Protein AF-0000000068948545 (afdb_homodimer)

Structure (mmCIF, N/CA/C/O backbone):
data_AF-0000000068948545-model_v1
#
loop_
_entity.id
_entity.type
_entity.pdbx_description
1 polymer 'Cell division protein ZapA'
#
loop_
_atom_site.group_PDB
_atom_site.id
_atom_site.type_symbol
_atom_site.label_atom_id
_atom_site.label_alt_id
_atom_site.label_comp_id
_atom_site.label_asym_id
_atom_site.label_entity_id
_atom_site.label_seq_id
_atom_site.pdbx_PDB_ins_code
_atom_site.Cartn_x
_atom_site.Cartn_y
_atom_site.Cartn_z
_atom_site.occupancy
_atom_site.B_iso_or_equiv
_atom_site.auth_seq_id
_atom_site.auth_comp_id
_atom_site.auth_asym_id
_atom_site.auth_atom_id
_atom_site.pdbx_PDB_model_num
ATOM 1 N N . MET A 1 1 ? -6.16 14.695 -2.863 1 94.06 1 MET A N 1
ATOM 2 C CA . MET A 1 1 ? -4.797 14.172 -2.902 1 94.06 1 MET A CA 1
ATOM 3 C C . MET A 1 1 ? -4.777 12.688 -2.531 1 94.06 1 MET A C 1
ATOM 5 O O . MET A 1 1 ? -5.562 12.242 -1.694 1 94.06 1 MET A O 1
ATOM 9 N N . HIS A 1 2 ? -3.918 11.938 -3.307 1 97.81 2 HIS A N 1
ATOM 10 C CA . HIS A 1 2 ? -3.898 10.492 -3.098 1 97.81 2 HIS A CA 1
ATOM 11 C C . HIS A 1 2 ? -2.488 10 -2.785 1 97.81 2 HIS A C 1
ATOM 13 O O . HIS A 1 2 ? -1.508 10.555 -3.283 1 97.81 2 HIS A O 1
ATOM 19 N N . LEU A 1 3 ? -2.416 9.109 -1.849 1 98.38 3 LEU A N 1
ATOM 20 C CA . LEU A 1 3 ? -1.225 8.281 -1.712 1 98.38 3 LEU A CA 1
ATOM 21 C C . LEU A 1 3 ? -1.315 7.047 -2.605 1 98.38 3 LEU A C 1
ATOM 23 O O . LEU A 1 3 ? -2.242 6.246 -2.473 1 98.38 3 LEU A O 1
ATOM 27 N N . ILE A 1 4 ? -0.363 6.934 -3.52 1 98.06 4 ILE A N 1
ATOM 28 C CA . ILE A 1 4 ? -0.317 5.797 -4.434 1 98.06 4 ILE A CA 1
ATOM 29 C C . ILE A 1 4 ? 0.877 4.91 -4.094 1 98.06 4 ILE A C 1
ATOM 31 O O . ILE A 1 4 ? 2 5.398 -3.941 1 98.06 4 ILE A O 1
ATOM 35 N N . VAL A 1 5 ? 0.568 3.709 -3.912 1 98.5 5 VAL A N 1
ATOM 36 C CA . VAL A 1 5 ? 1.624 2.703 -3.846 1 98.5 5 VAL A CA 1
ATOM 37 C C . VAL A 1 5 ? 1.609 1.853 -5.113 1 98.5 5 VAL A C 1
ATOM 39 O O . VAL A 1 5 ? 0.557 1.357 -5.523 1 98.5 5 VAL A O 1
ATOM 42 N N . ASP A 1 6 ? 2.783 1.779 -5.738 1 97.75 6 ASP A N 1
ATOM 43 C CA . ASP A 1 6 ? 2.979 1.005 -6.961 1 97.75 6 ASP A CA 1
ATOM 44 C C . ASP A 1 6 ? 3.998 -0.111 -6.746 1 97.75 6 ASP A C 1
ATOM 46 O O . ASP A 1 6 ? 5.164 0.155 -6.441 1 97.75 6 ASP A O 1
ATOM 50 N N . ILE A 1 7 ? 3.586 -1.349 -6.891 1 98.25 7 ILE A N 1
ATOM 51 C CA . ILE A 1 7 ? 4.473 -2.5 -6.781 1 98.25 7 ILE A CA 1
ATOM 52 C C . ILE A 1 7 ? 4.512 -3.25 -8.109 1 98.25 7 ILE A C 1
ATOM 54 O O . ILE A 1 7 ? 3.486 -3.758 -8.578 1 98.25 7 ILE A O 1
ATOM 58 N N . ASP A 1 8 ? 5.648 -3.305 -8.688 1 97.44 8 ASP A N 1
ATOM 59 C CA . ASP A 1 8 ? 5.848 -4.176 -9.844 1 97.44 8 ASP A CA 1
ATOM 60 C C . ASP A 1 8 ? 5.836 -5.648 -9.43 1 97.44 8 ASP A C 1
ATOM 62 O O . ASP A 1 8 ? 6.773 -6.121 -8.781 1 97.44 8 ASP A O 1
ATOM 66 N N . ILE A 1 9 ? 4.812 -6.355 -9.836 1 97.19 9 ILE A N 1
ATOM 67 C CA . ILE A 1 9 ? 4.699 -7.73 -9.367 1 97.19 9 ILE A CA 1
ATOM 68 C C . ILE A 1 9 ? 5.023 -8.695 -10.508 1 97.19 9 ILE A C 1
ATOM 70 O O . ILE A 1 9 ? 4.617 -9.859 -10.484 1 97.19 9 ILE A O 1
ATOM 74 N N . GLY A 1 10 ? 5.742 -8.203 -11.461 1 94.81 10 GLY A N 1
ATOM 75 C CA . GLY A 1 10 ? 6.117 -9.023 -12.602 1 94.81 10 GLY A CA 1
ATOM 76 C C . GLY A 1 10 ? 7.352 -9.867 -12.344 1 94.81 10 GLY A C 1
ATOM 77 O O . GLY A 1 10 ? 7.648 -10.781 -13.109 1 94.81 10 GLY A O 1
ATOM 78 N N . GLY A 1 11 ? 8.086 -9.562 -11.297 1 94 11 GLY A N 1
ATOM 79 C CA . GLY A 1 11 ? 9.32 -10.266 -11 1 94 11 GLY A CA 1
ATOM 80 C C . GLY A 1 11 ? 9.102 -11.641 -10.398 1 94 11 GLY A C 1
ATOM 81 O O . GLY A 1 11 ? 7.996 -11.953 -9.961 1 94 11 GLY A O 1
ATOM 82 N N . PRO A 1 12 ? 10.125 -12.391 -10.359 1 94.81 12 PRO A N 1
ATOM 83 C CA . PRO A 1 12 ? 10.008 -13.789 -9.945 1 94.81 12 PRO A CA 1
ATOM 84 C C . PRO A 1 12 ? 9.57 -13.945 -8.492 1 94.81 12 PRO A C 1
ATOM 86 O O . PRO A 1 12 ? 8.945 -14.945 -8.133 1 94.81 12 PRO A O 1
ATOM 89 N N . THR A 1 13 ? 9.852 -12.938 -7.668 1 95.5 13 THR A N 1
ATOM 90 C CA . THR A 1 13 ? 9.539 -13.031 -6.246 1 95.5 13 THR A CA 1
ATOM 91 C C . THR A 1 13 ? 8.031 -12.961 -6.016 1 95.5 13 THR A C 1
ATOM 93 O O . THR A 1 13 ? 7.547 -13.328 -4.941 1 95.5 13 THR A O 1
ATOM 96 N N . PHE A 1 14 ? 7.32 -12.594 -6.988 1 97 14 PHE A N 1
ATOM 97 C CA . PHE A 1 14 ? 5.883 -12.391 -6.84 1 97 14 PHE A CA 1
ATOM 98 C C . PHE A 1 14 ? 5.102 -13.477 -7.566 1 97 14 PHE A C 1
ATOM 100 O O . PHE A 1 14 ? 3.889 -13.367 -7.742 1 97 14 PHE A O 1
ATOM 107 N N . GLN A 1 15 ? 5.844 -14.445 -7.9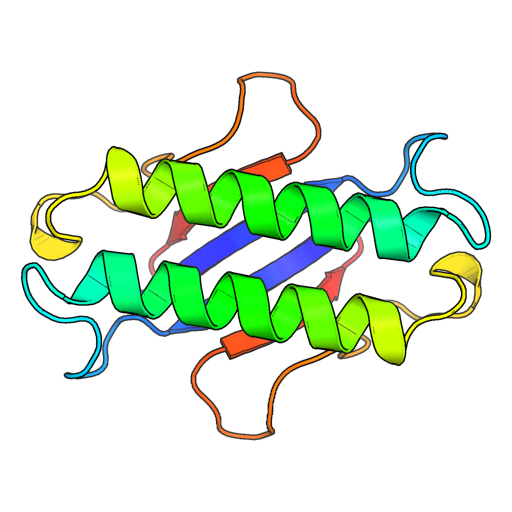88 1 95.19 15 GLN A N 1
ATOM 108 C CA . GLN A 1 15 ? 5.207 -15.523 -8.742 1 95.19 15 GLN A CA 1
ATOM 109 C C . GLN A 1 15 ? 4.648 -16.594 -7.805 1 95.19 15 GLN A C 1
ATOM 111 O O . GLN A 1 15 ? 5.141 -16.766 -6.691 1 95.19 15 GLN A O 1
ATOM 116 N N . GLY A 1 16 ? 3.602 -17.234 -8.234 1 94.94 16 GLY A N 1
ATOM 117 C CA . GLY A 1 16 ? 3.018 -18.344 -7.512 1 94.94 16 GLY A CA 1
ATOM 118 C C . GLY A 1 16 ? 2.328 -17.922 -6.227 1 94.94 16 GLY A C 1
ATOM 119 O O . GLY A 1 16 ? 1.84 -16.797 -6.117 1 94.94 16 GLY A O 1
ATOM 120 N N . THR A 1 17 ? 2.25 -18.828 -5.238 1 93.62 17 THR A N 1
ATOM 121 C CA . THR A 1 17 ? 1.497 -18.625 -4.004 1 93.62 17 THR A CA 1
ATOM 122 C C . THR A 1 17 ? 2.266 -17.719 -3.041 1 93.62 17 THR A C 1
ATOM 124 O O . THR A 1 17 ? 1.697 -17.203 -2.08 1 93.62 17 THR A O 1
ATOM 127 N N . ALA A 1 18 ? 3.502 -17.516 -3.336 1 95.94 18 ALA A N 1
ATOM 128 C CA . ALA A 1 18 ? 4.297 -16.641 -2.479 1 95.94 18 ALA A CA 1
ATOM 129 C C . ALA A 1 18 ? 4.094 -15.172 -2.85 1 95.94 18 ALA A C 1
ATOM 131 O O . ALA A 1 18 ? 4.434 -14.281 -2.074 1 95.94 18 ALA A O 1
ATOM 132 N N . GLY A 1 19 ? 3.525 -14.914 -4.035 1 97.25 19 GLY A N 1
ATOM 133 C CA . GLY A 1 19 ? 3.418 -13.57 -4.59 1 97.25 19 GLY A CA 1
ATOM 134 C C . GLY A 1 19 ? 2.631 -12.625 -3.707 1 97.25 19 GLY A C 1
ATOM 135 O O . GLY A 1 19 ? 3.148 -11.586 -3.281 1 97.25 19 GLY A O 1
ATOM 136 N N . PRO A 1 20 ? 1.47 -13.078 -3.352 1 98 20 PRO A N 1
ATOM 137 C CA . PRO A 1 20 ? 0.654 -12.188 -2.525 1 98 20 PRO A CA 1
ATOM 138 C C . PRO A 1 20 ? 1.282 -11.906 -1.161 1 98 20 PRO A C 1
ATOM 140 O O . PRO A 1 20 ? 1.208 -10.781 -0.662 1 98 20 PRO A O 1
ATOM 143 N N . ALA A 1 21 ? 1.894 -12.914 -0.57 1 98.12 21 ALA A N 1
ATOM 144 C CA . ALA A 1 21 ? 2.568 -12.703 0.709 1 98.12 21 ALA A CA 1
ATOM 145 C C . ALA A 1 21 ? 3.723 -11.719 0.566 1 98.12 21 ALA A C 1
ATOM 147 O O . ALA A 1 21 ? 3.926 -10.859 1.432 1 98.12 21 ALA A O 1
ATOM 148 N N . GLU A 1 22 ? 4.441 -11.836 -0.481 1 98.25 22 GLU A N 1
ATOM 149 C CA . GLU A 1 22 ? 5.535 -10.906 -0.752 1 98.25 22 GLU A CA 1
ATOM 150 C C . GLU A 1 22 ? 5.02 -9.492 -0.967 1 98.25 22 GLU A C 1
ATOM 152 O O . GLU A 1 22 ? 5.57 -8.531 -0.417 1 98.25 22 GLU A O 1
ATOM 157 N N . ALA A 1 23 ? 3.98 -9.359 -1.725 1 98.38 23 ALA A N 1
ATOM 158 C CA . ALA A 1 23 ? 3.387 -8.047 -1.954 1 98.38 23 ALA A CA 1
ATOM 159 C C . ALA A 1 23 ? 2.916 -7.426 -0.644 1 98.38 23 ALA A C 1
ATOM 161 O O . ALA A 1 23 ? 3.131 -6.234 -0.404 1 98.38 23 ALA A O 1
ATOM 162 N N . ALA A 1 24 ? 2.322 -8.211 0.195 1 98.56 24 ALA A N 1
ATOM 163 C CA . ALA A 1 24 ? 1.869 -7.734 1.499 1 98.56 24 ALA A CA 1
ATOM 164 C C . ALA A 1 24 ? 3.045 -7.25 2.344 1 98.56 24 ALA A C 1
ATOM 166 O O . ALA A 1 24 ? 2.957 -6.211 3.006 1 98.56 24 ALA A O 1
ATOM 167 N N . GLN A 1 25 ? 4.102 -8.031 2.26 1 98.44 25 GLN A N 1
ATOM 168 C CA . GLN A 1 25 ? 5.293 -7.641 3.004 1 98.44 25 GLN A CA 1
ATOM 169 C C . GLN A 1 25 ? 5.836 -6.305 2.506 1 98.44 25 GLN A C 1
ATOM 171 O O . GLN A 1 25 ? 6.234 -5.453 3.305 1 98.44 25 GLN A O 1
ATOM 176 N N . GLN A 1 26 ? 5.836 -6.059 1.196 1 98.31 26 GLN A N 1
ATOM 177 C CA . GLN A 1 26 ? 6.266 -4.777 0.641 1 98.31 26 GLN A CA 1
ATOM 178 C C . GLN A 1 26 ? 5.375 -3.639 1.132 1 98.31 26 GLN A C 1
ATOM 180 O O . GLN A 1 26 ? 5.867 -2.57 1.495 1 98.31 26 GLN A O 1
ATOM 185 N N . LEU A 1 27 ? 4.078 -3.869 1.174 1 98.62 27 LEU A N 1
ATOM 186 C CA . LEU A 1 27 ? 3.141 -2.857 1.647 1 98.62 27 LEU A CA 1
ATOM 187 C C . LEU A 1 27 ? 3.42 -2.498 3.104 1 98.62 27 LEU A C 1
ATOM 189 O O . LEU A 1 27 ? 3.416 -1.319 3.467 1 98.62 27 LEU A O 1
ATOM 193 N N . ARG A 1 28 ? 3.719 -3.477 3.934 1 98.75 28 ARG A N 1
ATOM 194 C CA . ARG A 1 28 ? 3.988 -3.232 5.348 1 98.75 28 ARG A CA 1
ATOM 195 C C . ARG A 1 28 ? 5.293 -2.467 5.531 1 98.75 28 ARG A C 1
ATOM 197 O O . ARG A 1 28 ? 5.395 -1.602 6.406 1 98.75 28 ARG A O 1
ATOM 204 N N . GLU A 1 29 ? 6.23 -2.783 4.699 1 98.56 29 GLU A N 1
ATOM 205 C CA . GLU A 1 29 ? 7.5 -2.07 4.77 1 98.56 29 GLU A CA 1
ATOM 206 C C . GLU A 1 29 ? 7.34 -0.61 4.355 1 98.56 29 GLU A C 1
ATOM 208 O O . GLU A 1 29 ? 7.863 0.289 5.02 1 98.56 29 GLU A O 1
ATOM 213 N N . LEU A 1 30 ? 6.621 -0.367 3.262 1 98.62 30 LEU A N 1
ATOM 214 C CA . LEU A 1 30 ? 6.371 1.003 2.824 1 98.62 30 LEU A CA 1
ATOM 215 C C . LEU A 1 30 ? 5.566 1.77 3.869 1 98.62 30 LEU A C 1
ATOM 217 O O . LEU A 1 30 ? 5.82 2.953 4.105 1 98.62 30 LEU A O 1
ATOM 221 N N . ALA A 1 31 ? 4.621 1.079 4.512 1 98.69 31 ALA A N 1
ATOM 222 C CA . ALA A 1 31 ? 3.844 1.687 5.586 1 98.69 31 ALA A CA 1
ATOM 223 C C . ALA A 1 31 ? 4.75 2.17 6.715 1 98.69 31 ALA A C 1
ATOM 225 O O . ALA A 1 31 ? 4.625 3.307 7.176 1 98.69 31 ALA A O 1
ATOM 226 N N . SER A 1 32 ? 5.625 1.312 7.09 1 98.69 32 SER A N 1
ATOM 227 C CA . SER A 1 32 ? 6.535 1.646 8.18 1 98.69 32 SER A CA 1
ATOM 228 C C . SER A 1 32 ? 7.441 2.814 7.809 1 98.69 32 SER A C 1
ATOM 230 O O . SER A 1 32 ? 7.711 3.686 8.641 1 98.69 32 SER A O 1
ATOM 232 N N . GLU A 1 33 ? 7.906 2.832 6.602 1 98.62 33 GLU A N 1
ATOM 233 C CA . GLU A 1 33 ? 8.773 3.91 6.137 1 98.62 33 GLU A CA 1
ATOM 234 C C . GLU A 1 33 ? 8.031 5.246 6.113 1 98.62 33 GLU A C 1
ATOM 236 O O . GLU A 1 33 ? 8.57 6.27 6.539 1 98.62 33 GLU A O 1
ATOM 241 N N . ILE A 1 34 ? 6.844 5.238 5.652 1 98.38 34 ILE A N 1
ATOM 242 C CA . ILE A 1 34 ? 6.043 6.453 5.59 1 98.38 34 ILE A CA 1
ATOM 243 C C . ILE A 1 34 ? 5.828 7.004 7 1 98.38 34 ILE A C 1
ATOM 245 O O . ILE A 1 34 ? 6.012 8.195 7.242 1 98.38 34 ILE A O 1
ATOM 249 N N . GLU A 1 35 ? 5.465 6.141 7.863 1 97.56 35 GLU A N 1
ATOM 250 C CA . GLU A 1 35 ? 5.211 6.539 9.242 1 97.56 35 GLU A CA 1
ATOM 251 C C . GLU A 1 35 ? 6.457 7.145 9.883 1 97.56 35 GLU A C 1
ATOM 253 O O . GLU A 1 35 ? 6.363 8.062 10.695 1 97.56 35 GLU A O 1
ATOM 258 N N . ARG A 1 36 ? 7.551 6.652 9.508 1 97.25 36 ARG A N 1
ATOM 259 C CA . ARG A 1 36 ? 8.805 7.098 10.102 1 97.25 36 ARG A CA 1
ATOM 260 C C . ARG A 1 36 ? 9.281 8.398 9.469 1 97.25 36 ARG A C 1
ATOM 262 O O . ARG A 1 36 ? 9.844 9.258 10.148 1 97.25 36 ARG A O 1
ATOM 269 N N . LYS A 1 37 ? 9.039 8.578 8.211 1 97.25 37 LYS A N 1
ATOM 270 C CA . LYS A 1 37 ? 9.703 9.641 7.449 1 97.25 37 LYS A CA 1
ATOM 271 C C . LYS A 1 37 ? 8.781 10.844 7.277 1 97.25 37 LYS A C 1
ATOM 273 O O . LYS A 1 37 ? 9.258 11.977 7.129 1 97.25 37 LYS A O 1
ATOM 278 N N . VAL A 1 38 ? 7.48 10.555 7.168 1 97.69 38 VAL A N 1
ATOM 279 C CA . VAL A 1 38 ? 6.551 11.625 6.82 1 97.69 38 VAL A CA 1
ATOM 280 C C . VAL A 1 38 ? 5.902 12.18 8.086 1 97.69 38 VAL A C 1
ATOM 282 O O . VAL A 1 38 ? 5.25 11.445 8.828 1 97.69 38 VAL A O 1
ATOM 285 N N . VAL A 1 39 ? 5.996 13.391 8.312 1 96.31 39 VAL A N 1
ATOM 286 C CA . VAL A 1 39 ? 5.453 14.016 9.516 1 96.31 39 VAL A CA 1
ATOM 287 C C . VAL A 1 39 ? 4.023 14.477 9.258 1 96.31 39 VAL A C 1
ATOM 289 O O . VAL A 1 39 ? 3.148 14.32 10.109 1 96.31 39 VAL A O 1
ATOM 292 N N . ASP A 1 40 ? 3.807 15.062 8.086 1 97.06 40 ASP A N 1
ATOM 293 C CA . ASP A 1 40 ? 2.543 15.656 7.648 1 97.06 40 ASP A CA 1
ATOM 294 C C . ASP A 1 40 ? 2.455 15.695 6.125 1 97.06 40 ASP A C 1
ATOM 296 O O . ASP A 1 40 ? 3.389 16.141 5.457 1 97.06 40 ASP A O 1
ATOM 300 N N . PHE A 1 41 ? 1.336 15.297 5.594 1 97 41 PHE A N 1
ATOM 301 C CA . PHE A 1 41 ? 1.236 15.273 4.137 1 97 41 PHE A CA 1
ATOM 302 C C . PHE A 1 41 ? 1.174 16.688 3.578 1 97 41 PHE A C 1
ATOM 304 O O . PHE A 1 41 ? 1.532 16.922 2.422 1 97 41 PHE A O 1
ATOM 311 N N . SER A 1 42 ? 0.658 17.562 4.402 1 95.06 42 SER A N 1
ATOM 312 C CA . SER A 1 42 ? 0.443 18.922 3.934 1 95.06 42 SER A CA 1
ATOM 313 C C . SER A 1 42 ? 1.761 19.594 3.562 1 95.06 42 SER A C 1
ATOM 315 O O . SER A 1 42 ? 1.771 20.609 2.855 1 95.06 42 SER A O 1
ATOM 317 N N . VAL A 1 43 ? 2.887 19.109 3.973 1 95.19 43 VAL A N 1
ATOM 318 C CA . VAL A 1 43 ? 4.176 19.719 3.682 1 95.19 43 VAL A CA 1
ATOM 319 C C . VAL A 1 43 ? 4.852 18.984 2.523 1 95.19 43 VAL A C 1
ATOM 321 O O . VAL A 1 43 ? 6.012 19.25 2.201 1 95.19 43 VAL A O 1
ATOM 324 N N . CYS A 1 44 ? 4.234 18.016 1.986 1 95.56 44 CYS A N 1
ATOM 325 C CA . CYS A 1 44 ? 4.75 17.25 0.853 1 95.56 44 CYS A CA 1
ATOM 326 C C . CYS A 1 44 ? 4.207 17.797 -0.462 1 95.56 44 CYS A C 1
ATOM 328 O O . CYS A 1 44 ? 3.189 18.484 -0.478 1 95.56 44 CYS A O 1
ATOM 330 N N . ARG A 1 45 ? 4.875 17.531 -1.522 1 94 45 ARG A N 1
ATOM 331 C CA . ARG A 1 45 ? 4.469 18.031 -2.832 1 94 45 ARG A CA 1
ATOM 332 C C . ARG A 1 45 ? 3.889 16.906 -3.691 1 94 45 ARG A C 1
ATOM 334 O O . ARG A 1 45 ? 4.195 15.734 -3.48 1 94 45 ARG A O 1
ATOM 341 N N . GLU A 1 46 ? 3.102 17.234 -4.676 1 92.75 46 GLU A N 1
ATOM 342 C CA . GLU A 1 46 ? 2.611 16.281 -5.668 1 92.75 46 GLU A CA 1
ATOM 343 C C . GLU A 1 46 ? 3.766 15.57 -6.367 1 92.75 46 GLU A C 1
ATOM 345 O O . GLU A 1 46 ? 4.762 16.203 -6.727 1 92.75 46 GLU A O 1
ATOM 350 N N . GLY A 1 47 ? 3.568 14.344 -6.594 1 94.62 47 GLY A N 1
ATOM 351 C CA . GLY A 1 47 ? 4.598 13.578 -7.277 1 94.62 47 GLY A CA 1
ATOM 352 C C . GLY A 1 47 ? 5.75 13.188 -6.375 1 94.62 47 GLY A C 1
ATOM 353 O O . GLY A 1 47 ? 6.633 12.43 -6.781 1 94.62 47 GLY A O 1
ATOM 354 N N . GLN A 1 48 ? 5.742 13.656 -5.152 1 96.06 48 GLN A N 1
ATOM 355 C CA . GLN A 1 48 ? 6.84 13.383 -4.23 1 96.06 48 GLN A CA 1
ATOM 356 C C . GLN A 1 48 ? 6.863 11.906 -3.828 1 96.06 48 GLN A C 1
ATOM 358 O O . GLN A 1 48 ? 5.836 11.352 -3.438 1 96.06 48 GLN A O 1
ATOM 363 N N . ARG A 1 49 ? 8.016 11.312 -3.949 1 96.69 49 ARG A N 1
ATOM 364 C CA . ARG A 1 49 ? 8.219 9.969 -3.418 1 96.69 49 ARG A CA 1
ATOM 365 C C . ARG A 1 49 ? 8.383 10 -1.902 1 96.69 49 ARG A C 1
ATOM 367 O O . ARG A 1 49 ? 9.211 10.75 -1.376 1 96.69 49 ARG A O 1
ATOM 374 N N . LEU A 1 50 ? 7.637 9.188 -1.27 1 97.88 50 LEU A N 1
ATOM 375 C CA . LEU A 1 50 ? 7.625 9.188 0.189 1 97.88 50 LEU A CA 1
ATOM 376 C C . LEU A 1 50 ? 8.359 7.969 0.74 1 97.88 50 LEU A C 1
ATOM 378 O O . LEU A 1 50 ? 8.867 8 1.864 1 97.88 50 LEU A O 1
ATOM 382 N N . ALA A 1 51 ? 8.297 6.875 -0.001 1 97.81 51 ALA A N 1
ATOM 383 C CA . ALA A 1 51 ? 8.891 5.621 0.451 1 97.81 51 ALA A CA 1
ATOM 384 C C . ALA A 1 51 ? 9.281 4.738 -0.733 1 97.81 51 ALA A C 1
ATOM 386 O O . ALA A 1 51 ? 8.805 4.945 -1.851 1 97.81 51 ALA A O 1
ATOM 387 N N . GLY A 1 52 ? 10.109 3.764 -0.416 1 97.5 52 GLY A N 1
ATOM 388 C CA . GLY A 1 52 ? 10.602 2.848 -1.432 1 97.5 52 GLY A CA 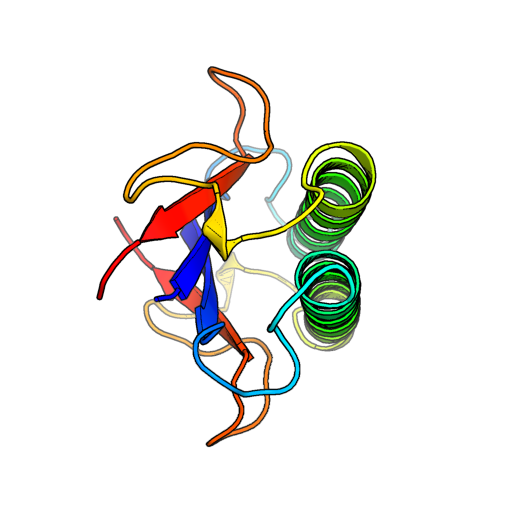1
ATOM 389 C C . GLY A 1 52 ? 11.984 3.211 -1.936 1 97.5 52 GLY A C 1
ATOM 390 O O . GLY A 1 52 ? 12.406 4.363 -1.828 1 97.5 52 GLY A O 1
ATOM 391 N N . THR A 1 53 ? 12.664 2.197 -2.348 1 90.19 53 THR A N 1
ATOM 392 C CA . THR A 1 53 ? 14.023 2.391 -2.838 1 90.19 53 THR A CA 1
ATOM 393 C C . THR A 1 53 ? 14.023 2.645 -4.344 1 90.19 53 THR A C 1
ATOM 395 O O . THR A 1 53 ? 13.234 2.051 -5.078 1 90.19 53 THR A O 1
ATOM 398 N N . ASP A 1 54 ? 14.938 3.564 -4.734 1 86.69 54 ASP A N 1
ATOM 399 C CA . ASP A 1 54 ? 15.125 3.822 -6.156 1 86.69 54 ASP A CA 1
ATOM 400 C C . ASP A 1 54 ? 15.508 2.545 -6.898 1 86.69 54 ASP A C 1
ATOM 402 O O . ASP A 1 54 ? 16.422 1.827 -6.48 1 86.69 54 ASP A O 1
ATOM 406 N N . GLY A 1 55 ? 14.773 2.213 -7.902 1 85.88 55 GLY A N 1
ATOM 407 C CA . GLY A 1 55 ? 15.078 1.013 -8.664 1 85.88 55 GLY A CA 1
ATOM 408 C C . GLY A 1 55 ? 14.469 -0.241 -8.07 1 85.88 55 GLY A C 1
ATOM 409 O O . GLY A 1 55 ? 14.672 -1.343 -8.586 1 85.88 55 GLY A O 1
ATOM 410 N N . GLY A 1 56 ? 13.867 -0.06 -6.98 1 90.88 56 GLY A N 1
ATOM 411 C CA . GLY A 1 56 ? 13.172 -1.198 -6.395 1 90.88 56 GLY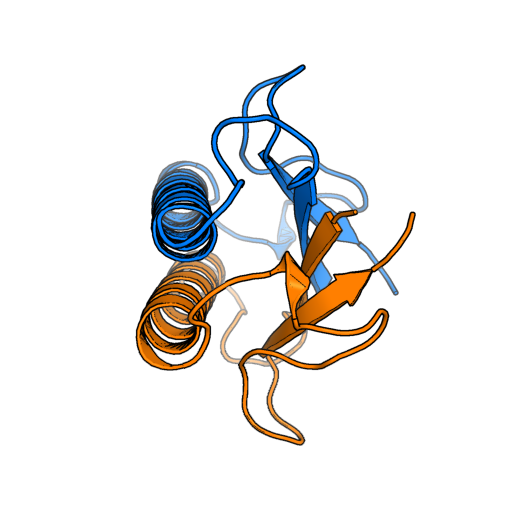 A CA 1
ATOM 412 C C . GLY A 1 56 ? 11.836 -1.482 -7.047 1 90.88 56 GLY A C 1
ATOM 413 O O . GLY A 1 56 ? 11.469 -0.829 -8.023 1 90.88 56 GLY A O 1
ATOM 414 N N . CYS A 1 57 ? 11.164 -2.518 -6.547 1 95.31 57 CYS A N 1
ATOM 415 C CA . CYS A 1 57 ? 9.914 -2.939 -7.176 1 95.31 57 CYS A CA 1
ATOM 416 C C . CYS A 1 57 ? 8.719 -2.229 -6.551 1 95.31 57 CYS A C 1
ATOM 418 O O . CYS A 1 57 ? 7.594 -2.357 -7.031 1 95.31 57 CYS A O 1
ATOM 420 N N . ALA A 1 58 ? 8.914 -1.488 -5.469 1 97.94 58 ALA A N 1
ATOM 421 C CA . ALA A 1 58 ? 7.793 -0.891 -4.742 1 97.94 58 ALA A CA 1
ATOM 422 C C . ALA A 1 58 ? 8.109 0.549 -4.344 1 97.94 58 ALA A C 1
ATOM 424 O O . ALA A 1 58 ? 9.133 0.817 -3.715 1 97.94 58 ALA A O 1
ATOM 425 N N . ILE A 1 59 ? 7.184 1.437 -4.711 1 98.06 59 ILE A N 1
ATOM 426 C CA . ILE A 1 59 ? 7.355 2.834 -4.328 1 98.06 59 ILE A CA 1
ATOM 427 C C . ILE A 1 59 ? 6.016 3.408 -3.865 1 98.06 59 ILE A C 1
ATOM 429 O O . ILE A 1 59 ? 4.957 2.879 -4.207 1 98.06 59 ILE A O 1
ATOM 433 N N . ALA A 1 60 ? 6.09 4.438 -3.035 1 98.44 60 ALA A N 1
ATOM 434 C CA . ALA A 1 60 ? 4.934 5.215 -2.592 1 98.44 60 ALA A CA 1
ATOM 435 C C . ALA A 1 60 ? 5.121 6.695 -2.895 1 98.44 60 ALA A C 1
ATOM 437 O O . ALA A 1 60 ? 6.184 7.262 -2.623 1 98.44 60 ALA A O 1
ATOM 438 N N . TYR A 1 61 ? 4.125 7.273 -3.494 1 97.81 61 TYR A N 1
ATOM 439 C CA . TYR A 1 61 ? 4.23 8.688 -3.836 1 97.81 61 TYR A CA 1
ATOM 440 C C . TYR A 1 61 ? 2.865 9.367 -3.781 1 97.81 61 TYR A C 1
ATOM 442 O O . TYR A 1 61 ? 1.833 8.688 -3.754 1 97.81 61 TYR A O 1
ATOM 450 N N . LEU A 1 62 ? 2.904 10.695 -3.656 1 98 62 LEU A N 1
ATOM 451 C CA . LEU A 1 62 ? 1.666 11.469 -3.652 1 98 62 LEU A CA 1
ATOM 452 C C . LEU A 1 62 ? 1.255 11.844 -5.07 1 98 62 LEU A C 1
ATOM 454 O O . LEU A 1 62 ? 2.105 12.164 -5.902 1 98 62 LEU A O 1
ATOM 458 N N . ALA A 1 63 ? -0.047 11.789 -5.293 1 96.56 63 ALA A N 1
ATOM 459 C CA . ALA A 1 63 ? -0.582 12.18 -6.598 1 96.56 63 ALA A CA 1
ATOM 460 C C . ALA A 1 63 ? -1.907 12.922 -6.445 1 96.56 63 ALA A C 1
ATOM 462 O O . ALA A 1 63 ? -2.729 12.57 -5.594 1 96.56 63 ALA A O 1
ATOM 463 N N . ASP A 1 64 ? -2.072 13.953 -7.266 1 90.75 64 ASP A N 1
ATOM 464 C CA . ASP A 1 64 ? -3.371 14.609 -7.383 1 90.75 64 ASP A CA 1
ATOM 465 C C . ASP A 1 64 ? -4.191 14.008 -8.516 1 90.75 64 ASP A C 1
ATOM 467 O O . ASP A 1 64 ? -3.898 14.234 -9.695 1 90.75 64 ASP A O 1
ATOM 471 N N . LEU A 1 65 ? -4.941 13.016 -8.188 1 75.88 65 LEU A N 1
ATOM 472 C CA . LEU A 1 65 ? -5.723 12.375 -9.242 1 75.88 65 LEU A CA 1
ATOM 473 C C . LEU A 1 65 ? -7.078 13.047 -9.398 1 75.88 65 LEU A C 1
ATOM 475 O O . LEU A 1 65 ? -7.598 13.641 -8.445 1 75.88 65 LEU A O 1
ATOM 479 N N . MET B 1 1 ? 2.984 -6.348 -14.773 1 94.25 1 MET B N 1
ATOM 480 C CA . MET B 1 1 ? 1.775 -6.199 -13.969 1 94.25 1 MET B CA 1
ATOM 481 C C . MET B 1 1 ? 2.088 -5.535 -12.633 1 94.25 1 MET B C 1
ATOM 483 O O . MET B 1 1 ? 3.154 -5.754 -12.062 1 94.25 1 MET B O 1
ATOM 487 N N . HIS B 1 2 ? 1.151 -4.605 -12.234 1 97.81 2 HIS B N 1
ATOM 488 C CA . HIS B 1 2 ? 1.414 -3.836 -11.023 1 97.81 2 HIS B CA 1
ATOM 489 C C . HIS B 1 2 ? 0.269 -3.969 -10.031 1 97.81 2 HIS B C 1
ATOM 491 O O . HIS B 1 2 ? -0.892 -4.102 -10.422 1 97.81 2 HIS B O 1
ATOM 497 N N . LEU B 1 3 ? 0.628 -4.105 -8.797 1 98.38 3 LEU B N 1
ATOM 498 C CA . LEU B 1 3 ? -0.319 -3.861 -7.715 1 98.38 3 LEU B CA 1
ATOM 499 C C . LEU B 1 3 ? -0.329 -2.389 -7.324 1 98.38 3 LEU B C 1
ATOM 501 O O . LEU B 1 3 ? 0.704 -1.838 -6.934 1 98.38 3 LEU B O 1
ATOM 505 N N . ILE B 1 4 ? -1.493 -1.771 -7.457 1 98.06 4 ILE B N 1
ATOM 506 C CA . ILE B 1 4 ? -1.652 -0.364 -7.109 1 98.06 4 ILE B CA 1
ATOM 507 C C . ILE B 1 4 ? -2.52 -0.238 -5.859 1 98.06 4 ILE B C 1
ATOM 509 O O . ILE B 1 4 ? -3.592 -0.841 -5.773 1 98.06 4 ILE B O 1
ATOM 513 N N . VAL B 1 5 ? -1.989 0.445 -4.949 1 98.5 5 VAL B N 1
ATOM 514 C CA . VAL B 1 5 ? -2.799 0.877 -3.812 1 98.5 5 VAL B CA 1
ATOM 515 C C . VAL B 1 5 ? -3.059 2.379 -3.906 1 98.5 5 VAL B C 1
ATOM 517 O O . VAL B 1 5 ? -2.129 3.166 -4.102 1 98.5 5 VAL B O 1
ATOM 520 N N . ASP B 1 6 ? -4.359 2.721 -3.836 1 97.75 6 ASP B N 1
ATOM 521 C CA . ASP B 1 6 ? -4.816 4.105 -3.902 1 97.75 6 ASP B CA 1
ATOM 522 C C . ASP B 1 6 ? -5.539 4.508 -2.617 1 97.75 6 ASP B C 1
ATOM 524 O O . ASP B 1 6 ? -6.574 3.932 -2.275 1 97.75 6 ASP B O 1
ATOM 528 N N . ILE B 1 7 ? -4.996 5.465 -1.895 1 98.25 7 ILE B N 1
ATOM 529 C CA . ILE B 1 7 ? -5.613 5.98 -0.679 1 98.25 7 ILE B CA 1
ATOM 530 C C . ILE B 1 7 ? -5.957 7.457 -0.861 1 98.25 7 ILE B C 1
ATOM 532 O O . ILE B 1 7 ? -5.066 8.289 -1.066 1 98.25 7 ILE B O 1
ATOM 536 N N . ASP B 1 8 ? -7.191 7.758 -0.789 1 97.44 8 ASP B N 1
ATOM 537 C CA . ASP B 1 8 ? -7.605 9.156 -0.728 1 97.44 8 ASP B CA 1
ATOM 538 C C . ASP B 1 8 ? -7.234 9.781 0.615 1 97.44 8 ASP B C 1
ATOM 540 O O . ASP B 1 8 ? -7.828 9.453 1.645 1 97.44 8 ASP B O 1
ATOM 544 N N . ILE B 1 9 ? -6.305 10.703 0.572 1 97.19 9 ILE B N 1
ATOM 545 C CA . ILE B 1 9 ? -5.836 11.242 1.844 1 97.19 9 ILE B CA 1
ATOM 546 C C . ILE B 1 9 ? -6.359 12.672 2.021 1 97.19 9 ILE B C 1
ATOM 548 O O . ILE B 1 9 ? -5.793 13.453 2.791 1 97.19 9 ILE B O 1
ATOM 552 N N . GLY B 1 10 ? -7.414 12.961 1.315 1 94.88 10 GLY B N 1
ATOM 553 C CA . GLY B 1 10 ? -8.008 14.281 1.406 1 94.88 10 GLY B CA 1
ATOM 554 C C . GLY B 1 10 ? -8.953 14.43 2.582 1 94.88 10 GLY B C 1
ATOM 555 O O . GLY B 1 10 ? -9.344 15.547 2.932 1 94.88 10 GLY B O 1
ATOM 556 N N . GLY B 1 11 ? -9.336 13.328 3.176 1 94 11 GLY B N 1
ATOM 557 C CA . GLY B 1 11 ? -10.289 13.359 4.273 1 94 11 GLY B CA 1
ATOM 558 C C . GLY B 1 11 ? -9.688 13.828 5.582 1 94 11 GLY B C 1
ATOM 559 O O . GLY B 1 11 ? -8.461 13.867 5.723 1 94 11 GLY B O 1
ATOM 560 N N . PRO B 1 12 ? -10.539 14.141 6.504 1 94.81 12 PRO B N 1
ATOM 561 C CA . PRO B 1 12 ? -10.086 14.742 7.766 1 94.81 12 PRO B CA 1
ATOM 562 C C . PRO B 1 12 ? -9.188 13.812 8.57 1 94.81 12 PRO B C 1
ATOM 564 O O . PRO B 1 12 ? -8.328 14.273 9.328 1 94.81 12 PRO B O 1
ATOM 567 N N . THR B 1 13 ? -9.344 12.5 8.383 1 95.44 13 THR B N 1
ATOM 568 C CA . THR B 1 13 ? -8.586 11.531 9.172 1 95.44 13 THR B CA 1
ATOM 569 C C . THR B 1 13 ? -7.113 11.547 8.773 1 95.44 13 THR B C 1
ATOM 571 O O . THR B 1 13 ? -6.262 11.031 9.5 1 95.44 13 THR B O 1
ATOM 574 N N . PHE B 1 14 ? -6.801 12.148 7.711 1 96.88 14 PHE B N 1
ATOM 575 C CA . PHE B 1 14 ? -5.441 12.125 7.184 1 96.88 14 PHE B CA 1
ATOM 576 C C . PHE B 1 14 ? -4.781 13.492 7.332 1 96.88 14 PHE B C 1
ATOM 578 O O . PHE B 1 14 ? -3.719 13.742 6.754 1 96.88 14 PHE B O 1
ATOM 585 N N . GLN B 1 15 ? -5.465 14.312 8.047 1 95.12 15 GLN B N 1
ATOM 586 C CA . GLN B 1 15 ? -4.945 15.664 8.227 1 95.12 15 GLN B CA 1
ATOM 587 C C . GLN B 1 15 ? -3.963 15.734 9.391 1 95.12 15 GLN B C 1
ATOM 589 O O . GLN B 1 15 ? -4.043 14.93 10.32 1 95.12 15 GLN B O 1
ATOM 594 N N . GLY B 1 16 ? -3.027 16.625 9.297 1 94.94 16 GLY B N 1
ATOM 595 C CA . GLY B 1 16 ? -2.08 16.875 10.367 1 94.94 16 GLY B CA 1
ATOM 596 C C . GLY B 1 16 ? -1.092 15.75 10.57 1 94.94 16 GLY B C 1
ATOM 597 O O . GLY B 1 16 ? -0.769 15.023 9.633 1 94.94 16 GLY B O 1
ATOM 598 N N . THR B 1 17 ? -0.566 15.586 11.781 1 93.62 17 THR B N 1
ATOM 599 C CA . THR B 1 17 ? 0.501 14.648 12.102 1 93.62 17 THR B CA 1
ATOM 600 C C . THR B 1 17 ? -0.049 13.227 12.234 1 93.62 17 THR B C 1
ATOM 602 O O . THR B 1 17 ? 0.71 12.258 12.211 1 93.62 17 THR B O 1
ATOM 605 N N . ALA B 1 18 ? -1.322 13.133 12.312 1 95.81 18 ALA B N 1
ATOM 606 C CA . ALA B 1 18 ? -1.931 11.805 12.406 1 95.81 18 ALA B CA 1
ATOM 607 C C . ALA B 1 18 ? -2.08 11.172 11.023 1 95.81 18 ALA B C 1
ATOM 609 O O . ALA B 1 18 ? -2.289 9.969 10.906 1 95.81 18 ALA B O 1
ATOM 610 N N . GLY B 1 19 ? -1.971 11.977 9.953 1 97.19 19 GLY B N 1
ATOM 611 C CA . GLY B 1 19 ? -2.252 11.555 8.586 1 97.19 19 GLY B CA 1
ATOM 612 C C . GLY B 1 19 ? -1.376 10.406 8.133 1 97.19 19 GLY B C 1
ATOM 613 O O . GLY B 1 19 ? -1.882 9.344 7.762 1 97.19 19 GLY B O 1
ATOM 614 N N . PRO B 1 20 ? -0.101 10.609 8.32 1 97.94 20 PRO B N 1
ATOM 615 C CA . PRO B 1 20 ? 0.789 9.539 7.863 1 97.94 20 PRO B CA 1
ATOM 616 C C . PRO B 1 20 ? 0.592 8.234 8.633 1 97.94 20 PRO B C 1
ATOM 618 O O . PRO B 1 20 ? 0.645 7.148 8.047 1 97.94 20 PRO B O 1
ATOM 621 N N . ALA B 1 21 ? 0.359 8.344 9.922 1 98.06 21 ALA B N 1
ATOM 622 C CA . ALA B 1 21 ? 0.103 7.141 10.719 1 98.06 21 ALA B CA 1
ATOM 623 C C . ALA B 1 21 ? -1.172 6.441 10.258 1 98.06 21 ALA B C 1
ATOM 625 O O . ALA B 1 21 ? -1.219 5.211 10.18 1 98.06 21 ALA B O 1
ATOM 626 N N . GLU B 1 22 ? -2.154 7.199 9.977 1 98.25 22 GLU B N 1
ATOM 627 C CA . GLU B 1 22 ? -3.406 6.641 9.477 1 98.25 22 GLU B CA 1
ATOM 628 C C . GLU B 1 22 ? -3.211 5.973 8.117 1 98.25 22 GLU B C 1
ATOM 630 O O . GLU B 1 22 ? -3.695 4.863 7.887 1 98.25 22 GLU B O 1
ATOM 635 N N . ALA B 1 23 ? -2.514 6.625 7.25 1 98.31 23 ALA B N 1
ATOM 636 C CA . ALA B 1 23 ? -2.234 6.047 5.938 1 98.31 23 ALA B CA 1
ATOM 637 C C . ALA B 1 23 ? -1.469 4.734 6.07 1 98.31 23 ALA B C 1
ATOM 639 O O . ALA B 1 23 ? -1.775 3.756 5.379 1 98.31 23 ALA B O 1
ATOM 640 N N . ALA B 1 24 ? -0.506 4.703 6.961 1 98.56 24 ALA B N 1
ATOM 641 C CA . ALA B 1 24 ? 0.26 3.482 7.203 1 98.56 24 ALA B CA 1
ATOM 642 C C . ALA B 1 24 ? -0.643 2.357 7.699 1 98.56 24 ALA B C 1
ATOM 644 O O . ALA B 1 24 ? -0.506 1.209 7.273 1 98.56 24 ALA B O 1
ATOM 645 N N . GLN B 1 25 ? -1.538 2.752 8.578 1 98.44 25 GLN B N 1
ATOM 646 C CA . GLN B 1 25 ? -2.473 1.757 9.086 1 98.44 25 GLN B CA 1
ATOM 647 C C . GLN B 1 25 ? -3.346 1.195 7.969 1 98.44 25 GLN B C 1
ATOM 649 O O . GLN B 1 25 ? -3.588 -0.012 7.91 1 98.44 25 GLN B O 1
ATOM 654 N N . GLN B 1 26 ? -3.803 2.029 7.039 1 98.31 26 GLN B N 1
ATOM 655 C CA . GLN B 1 26 ? -4.578 1.566 5.895 1 98.31 26 GLN B CA 1
ATOM 656 C C . GLN B 1 26 ? -3.764 0.605 5.031 1 98.31 26 GLN B C 1
ATOM 658 O O . GLN B 1 26 ? -4.273 -0.428 4.594 1 98.31 26 GLN B O 1
ATOM 663 N N . LEU B 1 27 ? -2.51 0.92 4.812 1 98.62 27 LEU B N 1
ATOM 664 C CA . LEU B 1 27 ? -1.637 0.061 4.02 1 98.62 27 LEU B CA 1
ATOM 665 C C . LEU B 1 27 ? -1.486 -1.31 4.672 1 98.62 27 LEU B C 1
ATOM 667 O O . LEU B 1 27 ? -1.554 -2.336 3.99 1 98.62 27 LEU B O 1
ATOM 671 N N . ARG B 1 28 ? -1.351 -1.367 5.98 1 98.75 28 ARG B N 1
ATOM 672 C CA . ARG B 1 28 ? -1.185 -2.629 6.691 1 98.75 28 ARG B CA 1
ATOM 673 C C . ARG B 1 28 ? -2.461 -3.461 6.637 1 98.75 28 ARG B C 1
ATOM 675 O O . ARG B 1 28 ? -2.406 -4.688 6.516 1 98.75 28 ARG B O 1
ATOM 682 N N . GLU B 1 29 ? -3.543 -2.771 6.703 1 98.56 29 GLU B N 1
ATOM 683 C CA . GLU B 1 29 ? -4.816 -3.477 6.617 1 98.56 29 GLU B CA 1
ATOM 684 C C . GLU B 1 29 ? -5.027 -4.07 5.227 1 98.56 29 GLU B C 1
ATOM 686 O O . GLU B 1 29 ? -5.441 -5.223 5.094 1 98.56 29 GLU B O 1
ATOM 691 N N . LEU B 1 30 ? -4.754 -3.295 4.184 1 98.69 30 LEU B N 1
ATOM 692 C CA . LEU B 1 30 ? -4.875 -3.801 2.822 1 98.69 30 LEU B CA 1
ATOM 693 C C . LEU B 1 30 ? -3.904 -4.953 2.582 1 98.69 30 LEU B C 1
ATOM 695 O O . LEU B 1 30 ? -4.246 -5.926 1.904 1 98.69 30 LEU B O 1
ATOM 699 N N . ALA B 1 31 ? -2.705 -4.848 3.164 1 98.69 31 ALA B N 1
ATOM 700 C CA . ALA B 1 31 ? -1.725 -5.926 3.068 1 98.69 31 ALA B CA 1
ATOM 701 C C . ALA B 1 31 ? -2.281 -7.227 3.643 1 98.69 31 ALA B C 1
ATOM 703 O O . ALA B 1 31 ? -2.193 -8.281 3.008 1 98.69 31 ALA B O 1
ATOM 704 N N . SER B 1 32 ? -2.85 -7.086 4.793 1 98.75 32 SER B N 1
ATOM 705 C CA . SER B 1 32 ? -3.4 -8.266 5.453 1 98.75 32 SER B CA 1
ATOM 706 C C . SER B 1 32 ? -4.547 -8.867 4.652 1 98.75 32 SER B C 1
ATOM 708 O O . SER B 1 32 ? -4.668 -10.094 4.555 1 98.75 32 SER B O 1
ATOM 710 N N . GLU B 1 33 ? -5.371 -8.055 4.109 1 98.62 33 GLU B N 1
ATOM 711 C CA . GLU B 1 33 ? -6.5 -8.523 3.312 1 98.62 33 GLU B CA 1
ATOM 712 C C . GLU B 1 33 ? -6.027 -9.25 2.055 1 98.62 33 GLU B C 1
ATOM 714 O O . GLU B 1 33 ? -6.555 -10.305 1.702 1 98.62 33 GLU B O 1
ATOM 719 N N . ILE B 1 34 ? -5.074 -8.711 1.401 1 98.38 34 ILE B N 1
ATOM 720 C CA . ILE B 1 34 ? -4.535 -9.32 0.191 1 98.38 34 ILE B CA 1
ATOM 721 C C . ILE B 1 34 ? -3.967 -10.703 0.516 1 98.38 34 ILE B C 1
ATOM 723 O O . ILE B 1 34 ? -4.242 -11.672 -0.188 1 98.38 34 ILE B O 1
ATOM 727 N N . GLU B 1 35 ? -3.199 -10.742 1.542 1 97.62 35 GLU B N 1
ATOM 728 C CA . GLU B 1 35 ? -2.576 -11.992 1.946 1 97.62 35 GLU B CA 1
ATOM 729 C C . GLU B 1 35 ? -3.627 -13.055 2.26 1 97.62 35 GLU B C 1
ATOM 731 O O . GLU B 1 35 ? -3.418 -14.242 1.997 1 97.62 35 GLU B O 1
ATOM 736 N N . ARG B 1 36 ? -4.703 -12.633 2.762 1 97.31 36 ARG B N 1
ATOM 737 C CA . ARG B 1 36 ? -5.754 -13.562 3.166 1 97.31 36 ARG B CA 1
ATOM 738 C C . ARG B 1 36 ? -6.598 -13.992 1.97 1 97.31 36 ARG B C 1
ATOM 740 O O . ARG B 1 36 ? -7.027 -15.148 1.888 1 97.31 36 ARG B O 1
ATOM 747 N N . LYS B 1 37 ? -6.809 -13.117 1.039 1 97.31 37 LYS B N 1
ATOM 748 C CA . LYS B 1 37 ? -7.832 -13.328 0.018 1 97.31 37 LYS B CA 1
ATOM 749 C C . LYS B 1 37 ? -7.215 -13.828 -1.283 1 97.31 37 LYS B C 1
ATOM 751 O O . LYS B 1 37 ? -7.879 -14.508 -2.072 1 97.31 37 LYS B O 1
ATOM 756 N N . VAL B 1 38 ? -5.988 -13.359 -1.548 1 97.75 38 VAL B N 1
ATOM 757 C CA . VAL B 1 38 ? -5.395 -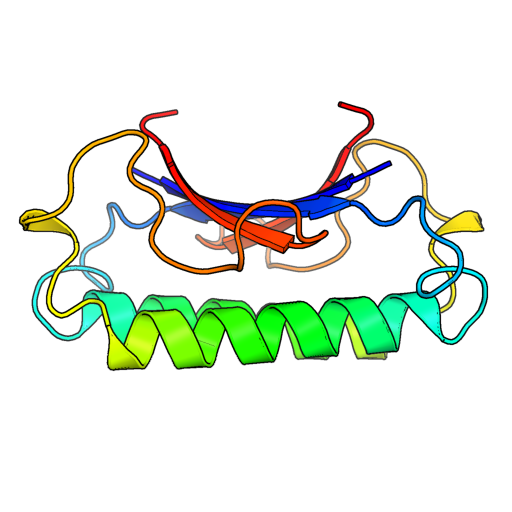13.641 -2.852 1 97.75 38 VAL B CA 1
ATOM 758 C C . VAL B 1 38 ? -4.465 -14.844 -2.752 1 97.75 38 VAL B C 1
ATOM 760 O O . VAL B 1 38 ? -3.496 -14.828 -1.988 1 97.75 38 VAL B O 1
ATOM 763 N N . VAL B 1 39 ? -4.668 -15.797 -3.512 1 96.56 39 VAL B N 1
ATOM 764 C CA . VAL B 1 39 ? -3.867 -17.016 -3.463 1 96.56 39 VAL B CA 1
ATOM 765 C C . VAL B 1 39 ? -2.684 -16.891 -4.418 1 96.56 39 VAL B C 1
ATOM 767 O O . VAL B 1 39 ? -1.564 -17.297 -4.086 1 96.56 39 VAL B O 1
ATOM 770 N N . ASP B 1 40 ? -2.939 -16.375 -5.605 1 97.25 40 ASP B N 1
ATOM 771 C CA . ASP B 1 40 ? -1.988 -16.219 -6.703 1 97.25 40 ASP B CA 1
ATOM 772 C C . ASP B 1 40 ? -2.402 -15.086 -7.641 1 97.25 40 ASP B C 1
ATOM 774 O O . ASP B 1 40 ? -3.557 -15.016 -8.07 1 97.25 40 ASP B O 1
ATOM 778 N N . PHE B 1 41 ? -1.48 -14.25 -7.992 1 97.12 41 PHE B N 1
ATOM 779 C CA . PHE B 1 41 ? -1.849 -13.125 -8.844 1 97.12 41 PHE B CA 1
ATOM 780 C C . PHE B 1 41 ? -2.189 -13.602 -10.25 1 97.12 41 PHE B C 1
ATOM 782 O O . PHE B 1 41 ? -2.934 -12.93 -10.977 1 97.12 41 PHE B O 1
ATOM 789 N N . SER B 1 42 ? -1.569 -14.695 -10.602 1 95.19 42 SER B N 1
ATOM 790 C CA . SER B 1 42 ? -1.729 -15.18 -11.969 1 95.19 42 SER B CA 1
ATOM 791 C C . SER B 1 42 ? -3.184 -15.531 -12.266 1 95.19 42 SER B C 1
ATOM 793 O O . SER B 1 42 ? -3.576 -15.641 -13.43 1 95.19 42 SER B O 1
ATOM 795 N N . VAL B 1 43 ? -4.02 -15.703 -11.297 1 95.38 43 VAL B N 1
ATOM 796 C CA . VAL B 1 43 ? -5.414 -16.078 -11.508 1 95.38 43 VAL B CA 1
ATOM 797 C C . VAL B 1 43 ? -6.297 -14.828 -11.406 1 95.38 43 VAL B C 1
ATOM 799 O O . VAL B 1 43 ? -7.527 -14.93 -11.43 1 95.38 43 VAL B O 1
ATOM 802 N N . CYS B 1 44 ? -5.742 -13.703 -11.172 1 95.81 44 CYS B N 1
ATOM 803 C CA . CYS B 1 44 ? -6.461 -12.438 -11.094 1 95.81 44 CYS B CA 1
ATOM 804 C C . CYS B 1 44 ? -6.461 -11.719 -12.438 1 95.81 44 CYS B C 1
ATOM 806 O O . CYS B 1 44 ? -5.609 -11.984 -13.281 1 95.81 44 CYS B O 1
ATOM 808 N N . ARG B 1 45 ? -7.391 -10.852 -12.633 1 94.38 45 ARG B N 1
ATOM 809 C CA . ARG B 1 45 ? -7.504 -10.125 -13.898 1 94.38 45 ARG B CA 1
ATOM 810 C C . ARG B 1 45 ? -7.055 -8.672 -13.734 1 94.38 45 ARG B C 1
ATOM 812 O O . ARG B 1 45 ? -7.086 -8.133 -12.633 1 94.38 45 ARG B O 1
ATOM 819 N N . GLU B 1 46 ? -6.691 -8.031 -14.781 1 9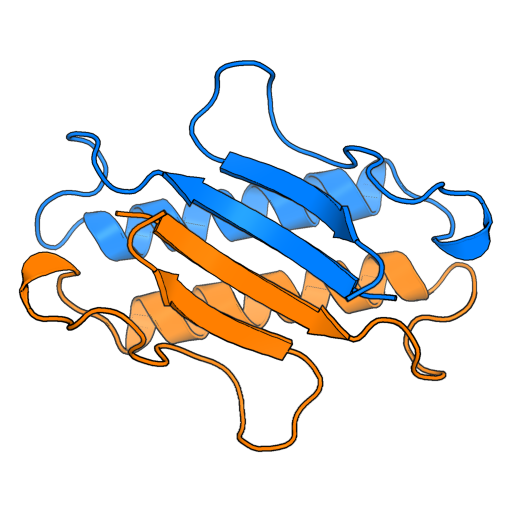2.81 46 GLU B N 1
ATOM 820 C CA . GLU B 1 46 ? -6.402 -6.602 -14.805 1 92.81 46 GLU B CA 1
ATOM 821 C C . GLU B 1 46 ? -7.59 -5.789 -14.297 1 92.81 46 GLU B C 1
ATOM 823 O O . GLU B 1 46 ? -8.734 -6.07 -14.648 1 92.81 46 GLU B O 1
ATOM 828 N N . GLY B 1 47 ? -7.289 -4.805 -13.555 1 94.88 47 GLY B N 1
ATOM 829 C CA . GLY B 1 47 ? -8.344 -3.951 -13.039 1 94.88 47 GLY B CA 1
ATOM 830 C C . GLY B 1 47 ? -9.078 -4.555 -11.859 1 94.88 47 GLY B C 1
ATOM 831 O O . GLY B 1 47 ? -9.922 -3.898 -11.242 1 94.88 47 GLY B O 1
ATOM 832 N N . GLN B 1 48 ? -8.758 -5.77 -11.5 1 96.19 48 GLN B N 1
ATOM 833 C CA . GLN B 1 48 ? -9.453 -6.449 -10.414 1 96.19 48 GLN B CA 1
ATOM 834 C C . GLN B 1 48 ? -9.117 -5.809 -9.07 1 96.19 48 GLN B C 1
ATOM 836 O O . GLN B 1 48 ? -7.949 -5.594 -8.75 1 96.19 48 GLN B O 1
ATOM 841 N N . ARG B 1 49 ? -10.156 -5.527 -8.336 1 96.88 49 ARG B N 1
ATOM 842 C CA . ARG B 1 49 ? -9.969 -5.098 -6.957 1 96.88 49 ARG B CA 1
ATOM 843 C C . ARG B 1 49 ? -9.648 -6.285 -6.055 1 96.88 49 ARG B C 1
ATOM 845 O O . ARG B 1 49 ? -10.367 -7.285 -6.055 1 96.88 49 ARG B O 1
ATOM 852 N N . LEU B 1 50 ? -8.625 -6.129 -5.305 1 98 50 LEU B N 1
ATOM 853 C CA . LEU B 1 50 ? -8.148 -7.23 -4.473 1 98 50 LEU B CA 1
ATOM 854 C C . LEU B 1 50 ? -8.477 -6.977 -3.002 1 98 50 LEU B C 1
ATOM 856 O O . LEU B 1 50 ? -8.602 -7.922 -2.219 1 98 50 LEU B O 1
ATOM 860 N N . ALA B 1 51 ? -8.477 -5.703 -2.613 1 97.94 51 ALA B N 1
ATOM 861 C CA . ALA B 1 51 ? -8.703 -5.332 -1.217 1 97.94 51 ALA B CA 1
ATOM 862 C C . ALA B 1 51 ? -9.297 -3.932 -1.11 1 97.94 51 ALA B C 1
ATOM 864 O O . ALA B 1 51 ? -9.219 -3.141 -2.055 1 97.94 51 ALA B O 1
ATOM 865 N N . GLY B 1 52 ? -9.844 -3.674 0.058 1 97.62 52 GLY B N 1
ATOM 866 C CA . GLY B 1 52 ? -10.477 -2.395 0.323 1 97.62 52 GLY B CA 1
ATOM 867 C C . GLY B 1 52 ? -11.992 -2.447 0.203 1 97.62 52 GLY B C 1
ATOM 868 O O . GLY B 1 52 ? -12.531 -3.279 -0.529 1 97.62 52 GLY B O 1
ATOM 869 N N . THR B 1 53 ? -12.586 -1.635 0.988 1 90.69 53 THR B N 1
ATOM 870 C CA . THR B 1 53 ? -14.039 -1.585 0.998 1 90.69 53 THR B CA 1
ATOM 871 C C . THR B 1 53 ? -14.555 -0.635 -0.079 1 90.69 53 THR B C 1
ATOM 873 O O . THR B 1 53 ? -13.961 0.413 -0.329 1 90.69 53 THR B O 1
ATOM 876 N N . ASP B 1 54 ? -15.688 -1.067 -0.702 1 87.06 54 ASP B N 1
ATOM 877 C CA . ASP B 1 54 ? -16.344 -0.201 -1.671 1 87.06 54 ASP B CA 1
ATOM 878 C C . ASP B 1 54 ? -16.75 1.128 -1.034 1 87.06 54 ASP B C 1
ATOM 880 O O . ASP B 1 54 ? -17.359 1.152 0.037 1 87.06 54 ASP B O 1
ATOM 884 N N . GLY B 1 55 ? -16.328 2.2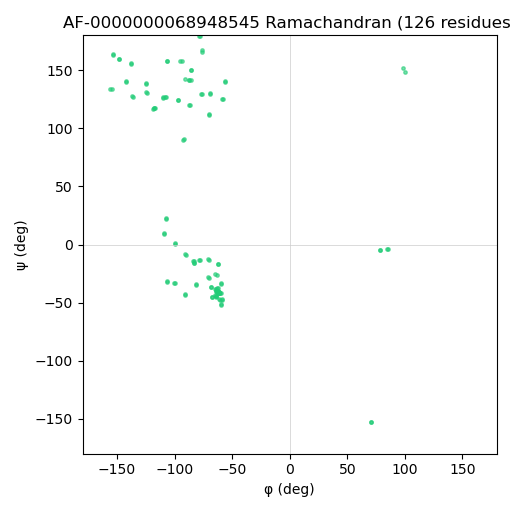13 -1.616 1 86.31 55 GLY B N 1
ATOM 885 C CA . GLY B 1 55 ? -16.656 3.52 -1.075 1 86.31 55 GLY B CA 1
ATOM 886 C C . GLY B 1 55 ? -15.711 3.979 0.015 1 86.31 55 GLY B C 1
ATOM 887 O O . GLY B 1 55 ? -15.906 5.039 0.609 1 86.31 55 GLY B O 1
ATOM 888 N N . GLY B 1 56 ? -14.828 3.119 0.33 1 91.19 56 GLY B N 1
ATOM 889 C CA . GLY B 1 56 ? -13.828 3.518 1.307 1 91.19 56 GLY B CA 1
ATOM 890 C C . GLY B 1 56 ? -12.742 4.391 0.721 1 91.19 56 GLY B C 1
ATOM 891 O O . GLY B 1 56 ? -12.797 4.758 -0.455 1 91.19 56 GLY B O 1
ATOM 892 N N . CYS B 1 57 ? -11.797 4.797 1.582 1 95.5 57 CYS B N 1
ATOM 893 C CA . CYS B 1 57 ? -10.773 5.73 1.146 1 95.5 57 CYS B CA 1
ATOM 894 C C . CYS B 1 57 ? -9.562 4.988 0.593 1 95.5 57 CYS B C 1
ATOM 896 O O . CYS B 1 57 ? -8.641 5.605 0.052 1 95.5 57 CYS B O 1
ATOM 898 N N . ALA B 1 58 ? -9.508 3.672 0.736 1 98 58 ALA B N 1
ATOM 899 C CA . ALA B 1 58 ? -8.32 2.912 0.349 1 98 58 ALA B CA 1
ATOM 900 C C . ALA B 1 58 ? -8.703 1.641 -0.403 1 98 58 ALA B C 1
ATOM 902 O O . ALA B 1 58 ? -9.5 0.836 0.089 1 98 58 ALA B O 1
ATOM 903 N N . ILE B 1 59 ? -8.102 1.486 -1.57 1 98.06 59 ILE B 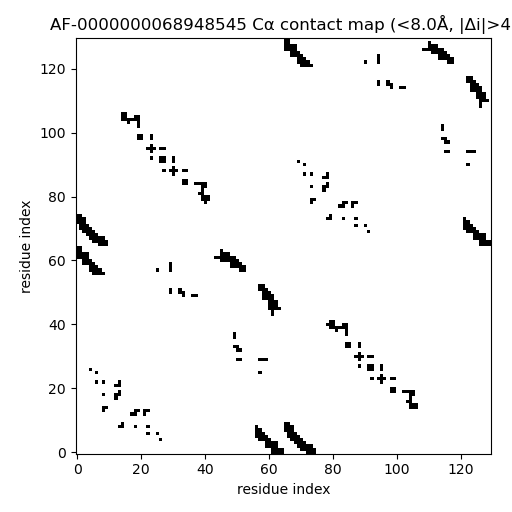N 1
ATOM 904 C CA . ILE B 1 59 ? -8.352 0.276 -2.346 1 98.06 59 ILE B CA 1
ATOM 905 C C . ILE B 1 59 ? -7.035 -0.234 -2.938 1 98.06 59 ILE B C 1
ATOM 907 O O . ILE B 1 59 ? -6.07 0.523 -3.068 1 98.06 59 ILE B O 1
ATOM 911 N N . ALA B 1 60 ? -6.996 -1.523 -3.229 1 98.44 60 ALA B N 1
ATOM 912 C CA . ALA B 1 60 ? -5.895 -2.174 -3.934 1 98.44 60 ALA B CA 1
ATOM 913 C C . ALA B 1 60 ? -6.395 -2.92 -5.164 1 98.44 60 ALA B C 1
ATOM 915 O O . ALA B 1 60 ? -7.391 -3.646 -5.094 1 98.44 60 ALA B O 1
ATOM 916 N N . TYR B 1 61 ? -5.742 -2.684 -6.266 1 97.88 61 TYR B N 1
ATOM 917 C CA . TYR B 1 61 ? -6.168 -3.342 -7.496 1 97.88 61 TYR B CA 1
ATOM 918 C C . TYR B 1 61 ? -4.977 -3.611 -8.406 1 97.88 61 TYR B C 1
ATOM 920 O O . TYR B 1 61 ? -3.898 -3.043 -8.219 1 97.88 61 TYR B O 1
ATOM 928 N N . LEU B 1 62 ? -5.18 -4.57 -9.328 1 98.06 62 LEU B N 1
ATOM 929 C CA . LEU B 1 62 ? -4.141 -4.883 -10.305 1 98.06 62 LEU B CA 1
ATOM 930 C C . LEU B 1 62 ? -4.266 -3.992 -11.539 1 98.06 62 LEU B C 1
ATOM 932 O O . LEU B 1 62 ? -5.379 -3.695 -11.984 1 98.06 62 LEU B O 1
ATOM 936 N N . ALA B 1 63 ? -3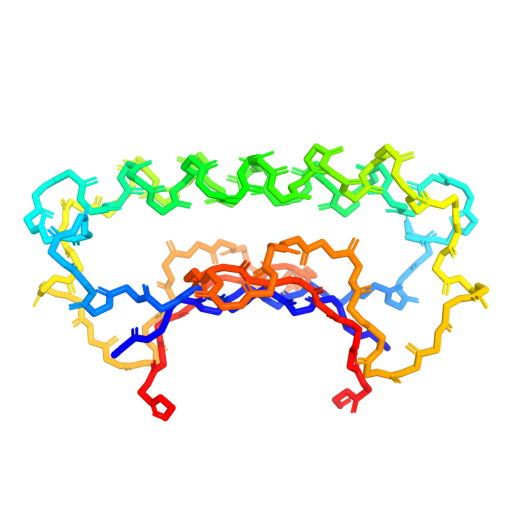.086 -3.602 -12.039 1 96.75 63 ALA B N 1
ATOM 937 C CA . ALA B 1 63 ? -3.059 -2.787 -13.258 1 96.75 63 ALA B CA 1
ATOM 938 C C . ALA B 1 63 ? -1.888 -3.176 -14.148 1 96.75 63 ALA B C 1
ATOM 940 O O . ALA B 1 63 ? -0.792 -3.463 -13.664 1 96.75 63 ALA B O 1
ATOM 941 N N . ASP B 1 64 ? -2.164 -3.195 -15.461 1 91.12 64 ASP B N 1
ATOM 942 C CA . ASP B 1 64 ? -1.086 -3.322 -16.438 1 91.12 64 ASP B CA 1
ATOM 943 C C . ASP B 1 64 ? -0.593 -1.95 -16.891 1 91.12 64 ASP B C 1
ATOM 945 O O . ASP B 1 64 ? -1.286 -1.253 -17.641 1 91.12 64 ASP B O 1
ATOM 949 N N . LEU B 1 65 ? 0.383 -1.451 -16.203 1 75.94 65 LEU B N 1
ATOM 950 C CA . LEU B 1 65 ? 0.866 -0.124 -16.578 1 75.94 65 LEU B CA 1
ATOM 951 C C . LEU B 1 65 ? 1.965 -0.215 -17.625 1 75.94 65 LEU B C 1
ATOM 953 O O . LEU B 1 65 ? 2.67 -1.224 -17.703 1 75.94 65 LEU B O 1
#

pLDDT: mean 96.09, std 3.66, range [75.88, 98.75]

Organism: Cupriavidus necator (strain ATCC 17699 / DSM 428 / KCTC 22496 / NCIMB 10442 / H16 / Stanier 337) (NCBI:txid381666)

Radius of gyration: 13.7 Å; Cα contacts (8 Å, |Δi|>4): 268; chains: 2; bounding box: 32×38×29 Å

Secondary structure (DSSP, 8-state):
-EEEEEEE--SGGGSTTHHHHHHHHHHHHHHHHHHHH-S-GGGS-TT-EEES-TTSSEEEEEE--/-EEEEEEE--SGGGSTTHHHHHHHHHHHHHHHHHHHH-S-GGGS-TT-EEES-TTSSEEEEEE--

Nearest PDB structures (foldseek):
  9dk1-assembly1_A  TM=3.875E-01  e=4.225E+00  Streptomyces rochei
  9dk1-assembly1_A  TM=3.429E-01  e=4.225E+00  Streptomyces rochei
  8tiv-assembly1_C  TM=3.178E-01  e=9.669E+00  Escherichia coli K-12
  9dk3-assembly1_A  TM=3.342E-01  e=7.862E+00  Streptomyces rochei

Sequence (130 aa):
MHLIVDIDIGGPTFQGTAGPAEAAQQLRELASEIERKVVDFSVCREGQRLAGTDGGCAIAYLADLMHLIVDIDIGGPTFQGTAGPAEAAQQLRELASEIERKVVDFSVCREGQRLAGTDGGCAIAYLADL

Foldseek 3Di:
DDKDKAFQQPDPCLDDPNNVVVVVVLVVVQVVQQVVQPDDCVVPDAQDWRDDDVVHRMTIGHHDD/DDKDKAFQQVDPCLDDPNNVVVVVVLVVVQVVQQVVQPDDCVVPDAQDWRDDDVVHRMTIGHHDD

Solvent-accessible surface area (backbone atoms only — not comparable to full-atom values): 6691 Å² total; per-residue (Å²): 81,27,44,36,34,46,29,55,48,68,48,77,73,30,46,57,67,49,9,31,50,45,52,22,52,52,36,40,51,39,19,52,41,28,43,72,70,44,60,39,60,89,80,55,55,76,67,36,73,62,28,58,55,91,90,52,55,40,40,29,29,31,37,76,124,82,27,44,36,32,47,29,55,48,67,47,79,73,30,46,57,65,51,8,30,49,46,52,21,49,52,35,41,51,38,18,52,42,28,43,72,69,44,59,39,60,87,82,54,54,76,68,36,73,62,28,57,55,90,91,52,54,42,39,28,30,32,38,78,124